Protein AF-A0A9D8PTK0-F1 (afdb_monomer_lite)

Sequence (93 aa):
MTKTLSAVLATLLAFAGVSAPVAAQQAQPLDRIAAVVDEDVILQSELQRAVNNIKSQYAGREHQLPPQGVLERQVLERLVLVKLQVARAESSG

Organism: NCBI:txid83617

Radius of gyration: 29.35 Å; chains: 1; bounding box: 84×21×65 Å

pLDDT: mean 83.84, std 15.26, range [51.25, 97.5]

InterPro domains:
  IPR015391 SurA N-terminal [PF09312] (30-93)
  IPR027304 Trigger factor/SurA domain superfamily [SSF109998] (30-92)
  IPR050280 Outer Membrane Protein Chaperone SurA [PTHR47637] (3-92)

Foldseek 3Di:
DPVVVVVVVVVVVVVPDPPDPPPPPPPDDDWDFPDDAVPDTDTPVNLVVQLVVVVVVCVVVVVPDDPPVVSSVVSVVVVNVVVVVVVVVVVVD

Structure (mmCIF, N/CA/C/O backbone):
data_AF-A0A9D8PTK0-F1
#
_entry.id   AF-A0A9D8PTK0-F1
#
loop_
_atom_site.group_PDB
_atom_site.id
_atom_site.type_symbol
_atom_site.label_atom_id
_atom_site.label_alt_id
_atom_site.label_comp_id
_atom_site.label_asym_id
_atom_site.label_entity_id
_atom_site.label_seq_id
_atom_site.pdbx_PDB_ins_code
_atom_site.Cartn_x
_atom_site.Cartn_y
_atom_site.Cartn_z
_atom_site.occupancy
_atom_site.B_iso_or_equiv
_atom_site.auth_seq_id
_atom_site.auth_comp_id
_atom_site.auth_asym_id
_atom_site.auth_atom_id
_atom_site.pdbx_PDB_model_num
ATOM 1 N N . MET A 1 1 ? 67.711 -0.415 39.207 1.00 51.25 1 MET A N 1
ATOM 2 C CA . MET A 1 1 ? 66.546 -1.309 39.407 1.00 51.25 1 MET A CA 1
ATOM 3 C C . MET A 1 1 ? 65.227 -0.641 38.977 1.00 51.25 1 MET A C 1
ATOM 5 O O . MET A 1 1 ? 64.240 -0.746 39.682 1.00 51.25 1 MET A O 1
ATOM 9 N N . THR A 1 2 ? 65.175 0.042 37.823 1.00 52.59 2 THR A N 1
ATOM 10 C CA . THR A 1 2 ? 63.970 0.782 37.366 1.00 52.59 2 THR A CA 1
ATOM 11 C C . THR A 1 2 ? 63.380 0.258 36.050 1.00 52.59 2 THR A C 1
ATOM 13 O O . THR A 1 2 ? 62.276 0.634 35.680 1.00 52.59 2 THR A O 1
ATOM 16 N N . LYS A 1 3 ? 64.082 -0.647 35.350 1.00 54.56 3 LYS A N 1
ATOM 17 C CA . LYS A 1 3 ? 63.671 -1.200 34.044 1.00 54.56 3 LYS A CA 1
ATOM 18 C C . LYS A 1 3 ? 62.729 -2.409 34.130 1.00 54.56 3 LYS A C 1
ATOM 20 O O . LYS A 1 3 ? 62.026 -2.692 33.169 1.00 54.56 3 LYS A O 1
ATOM 25 N N . THR A 1 4 ? 62.684 -3.103 35.268 1.00 55.06 4 THR A N 1
ATOM 26 C CA . THR A 1 4 ? 61.817 -4.278 35.472 1.00 55.06 4 THR A CA 1
ATOM 27 C C . THR A 1 4 ? 60.359 -3.898 35.743 1.00 55.06 4 THR A C 1
ATOM 29 O O . THR A 1 4 ? 59.469 -4.683 35.441 1.00 55.06 4 THR A O 1
ATOM 32 N N . LEU A 1 5 ? 60.100 -2.681 36.239 1.00 56.19 5 LEU A N 1
ATOM 33 C CA . LEU A 1 5 ? 58.747 -2.199 36.540 1.00 56.19 5 LEU A CA 1
ATOM 34 C C . LEU A 1 5 ? 57.957 -1.855 35.262 1.00 56.19 5 LEU A C 1
ATOM 36 O O . LEU A 1 5 ? 56.804 -2.254 35.127 1.00 56.19 5 LEU A O 1
ATOM 40 N N . SER A 1 6 ? 58.591 -1.187 34.288 1.00 57.41 6 SER A N 1
ATOM 41 C CA . SER A 1 6 ? 57.960 -0.893 32.988 1.00 57.41 6 SER A CA 1
ATOM 42 C C . SER A 1 6 ? 57.661 -2.152 32.178 1.00 57.41 6 SER A C 1
ATOM 44 O O . SER A 1 6 ? 56.668 -2.181 31.456 1.00 57.41 6 SER A O 1
ATOM 46 N N . ALA A 1 7 ? 58.491 -3.193 32.307 1.00 56.72 7 ALA A N 1
ATOM 47 C CA . ALA A 1 7 ? 58.288 -4.447 31.589 1.00 56.72 7 ALA A CA 1
ATOM 48 C C . ALA A 1 7 ? 57.012 -5.164 32.056 1.00 56.72 7 ALA A C 1
ATOM 50 O O . ALA A 1 7 ? 56.249 -5.619 31.218 1.00 56.72 7 ALA A O 1
ATOM 51 N N . VAL A 1 8 ? 56.730 -5.187 33.365 1.00 58.72 8 VAL A N 1
ATOM 52 C CA . VAL A 1 8 ? 55.529 -5.837 33.928 1.00 58.72 8 VAL A CA 1
ATOM 53 C C . VAL A 1 8 ? 54.245 -5.068 33.591 1.00 58.72 8 VAL A C 1
ATOM 55 O O . VAL A 1 8 ? 53.208 -5.681 33.346 1.00 58.72 8 VAL A O 1
ATOM 58 N N . LEU A 1 9 ? 54.310 -3.734 33.514 1.00 57.34 9 LEU A N 1
ATOM 59 C CA . LEU A 1 9 ? 53.162 -2.905 33.133 1.00 57.34 9 LEU A CA 1
ATOM 60 C C . LEU A 1 9 ? 52.781 -3.087 31.652 1.00 57.34 9 LEU A C 1
ATOM 62 O O . LEU A 1 9 ? 51.597 -3.113 31.320 1.00 57.34 9 LEU A O 1
ATOM 66 N N . ALA A 1 10 ? 53.772 -3.267 30.773 1.00 57.53 10 ALA A N 1
ATOM 67 C CA . ALA A 1 10 ? 53.539 -3.508 29.350 1.00 57.53 10 ALA A CA 1
ATOM 68 C C . ALA A 1 10 ? 52.899 -4.883 29.082 1.00 57.53 10 ALA A C 1
ATOM 70 O O . ALA A 1 10 ? 52.020 -4.990 28.228 1.00 57.53 10 ALA A O 1
ATOM 71 N N . THR A 1 11 ? 53.270 -5.925 29.838 1.00 58.62 11 THR A N 1
ATOM 72 C CA . THR A 1 11 ? 52.670 -7.264 29.686 1.00 58.62 11 THR A CA 1
ATOM 73 C C . THR A 1 11 ? 51.231 -7.335 30.197 1.00 58.62 11 THR A C 1
ATOM 75 O O . THR A 1 11 ? 50.447 -8.124 29.677 1.00 58.62 11 THR A O 1
ATOM 78 N N . LEU A 1 12 ? 50.853 -6.504 31.177 1.00 57.22 12 LEU A N 1
ATOM 79 C CA . LEU A 1 12 ? 49.488 -6.481 31.715 1.00 57.22 12 LEU A CA 1
ATOM 80 C C . LEU A 1 12 ? 48.493 -5.796 30.760 1.00 57.22 12 LEU A C 1
ATOM 82 O O . LEU A 1 12 ? 47.344 -6.216 30.655 1.00 57.22 12 LEU A O 1
ATOM 86 N N . LEU A 1 13 ? 48.950 -4.782 30.018 1.00 58.38 13 LEU A N 1
ATOM 87 C CA . LEU A 1 13 ? 48.152 -4.089 28.997 1.00 58.38 13 LEU A CA 1
ATOM 88 C C . LEU A 1 13 ? 47.929 -4.928 27.731 1.00 58.38 13 LEU A C 1
ATOM 90 O O . LEU A 1 13 ? 46.933 -4.730 27.045 1.00 58.38 13 LEU A O 1
ATOM 94 N N . ALA A 1 14 ? 48.803 -5.895 27.442 1.00 56.66 14 ALA A N 1
ATOM 95 C CA . ALA A 1 14 ? 48.648 -6.789 26.292 1.00 56.66 14 ALA A CA 1
ATOM 96 C C . ALA A 1 14 ? 47.579 -7.884 26.497 1.00 56.66 14 ALA A C 1
ATOM 98 O O . ALA A 1 14 ? 47.140 -8.494 25.525 1.00 56.66 14 ALA A O 1
ATOM 99 N N . PHE A 1 15 ? 47.149 -8.138 27.741 1.00 56.44 15 PHE A N 1
ATOM 100 C CA . PHE A 1 15 ? 46.157 -9.174 28.062 1.00 56.44 15 PHE A CA 1
ATOM 101 C C . PHE A 1 15 ? 44.721 -8.632 28.186 1.00 56.44 15 PHE A C 1
ATOM 103 O O . PHE A 1 15 ? 43.765 -9.401 28.279 1.00 56.44 15 PHE A O 1
ATOM 110 N N . ALA A 1 16 ? 44.553 -7.308 28.182 1.00 60.66 16 ALA A N 1
ATOM 111 C CA . ALA A 1 16 ? 43.268 -6.650 28.360 1.00 60.66 16 ALA A CA 1
ATOM 112 C C . ALA A 1 16 ? 42.692 -6.194 27.010 1.00 60.66 16 ALA A C 1
ATOM 114 O O . ALA A 1 16 ? 42.904 -5.068 26.574 1.00 60.66 16 ALA A O 1
ATOM 115 N N . GLY A 1 17 ? 41.899 -7.062 26.382 1.00 63.38 17 GLY A N 1
ATOM 116 C CA . GLY A 1 17 ? 40.833 -6.606 25.488 1.00 63.38 17 GLY A CA 1
ATOM 117 C C . GLY A 1 17 ? 41.074 -6.809 23.997 1.00 63.38 17 GLY A C 1
ATOM 118 O O . GLY A 1 17 ? 41.274 -5.857 23.253 1.00 63.38 17 GLY A O 1
ATOM 119 N N . VAL A 1 18 ? 40.882 -8.044 23.535 1.00 65.62 18 VAL A N 1
ATOM 120 C CA . VAL A 1 18 ? 40.327 -8.281 22.193 1.00 65.62 18 VAL A CA 1
ATOM 121 C C . VAL A 1 18 ? 38.998 -9.011 22.370 1.00 65.62 18 VAL A C 1
ATOM 123 O O . VAL A 1 18 ? 38.857 -10.190 22.069 1.00 65.62 18 VAL A O 1
ATOM 126 N N . SER A 1 19 ? 38.012 -8.298 22.914 1.00 65.25 19 SER A N 1
ATOM 127 C CA . SER A 1 19 ? 36.603 -8.673 22.777 1.00 65.25 19 SER A CA 1
ATOM 128 C C . SER A 1 19 ? 36.046 -7.864 21.615 1.00 65.25 19 SER A C 1
ATOM 130 O O . SER A 1 19 ? 35.518 -6.771 21.803 1.00 65.25 19 SER A O 1
ATOM 132 N N . ALA 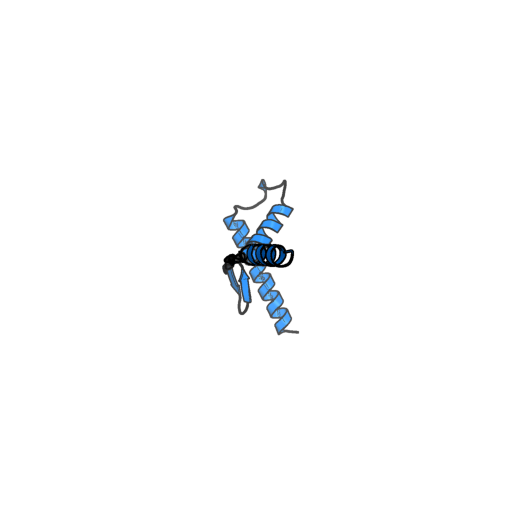A 1 20 ? 36.232 -8.367 20.395 1.00 69.88 20 ALA A N 1
ATOM 133 C CA . ALA A 1 20 ? 35.542 -7.816 19.239 1.00 69.88 20 ALA A CA 1
ATOM 134 C C . ALA A 1 20 ? 34.049 -8.171 19.364 1.00 69.88 20 ALA A C 1
ATOM 136 O O . ALA A 1 20 ? 33.729 -9.353 19.534 1.00 69.88 20 ALA A O 1
ATOM 137 N N . PRO A 1 21 ? 33.122 -7.200 19.309 1.00 70.06 21 PRO A N 1
ATOM 138 C CA . PRO A 1 21 ? 31.708 -7.524 19.248 1.00 70.06 21 PRO A CA 1
ATOM 139 C C . PRO A 1 21 ? 31.451 -8.261 17.932 1.00 70.06 21 PRO A C 1
ATOM 141 O O . PRO A 1 21 ? 31.659 -7.718 16.848 1.00 70.06 21 PRO A O 1
ATOM 144 N N . VAL A 1 22 ? 31.012 -9.517 18.023 1.00 69.50 22 VAL A N 1
ATOM 145 C CA . VAL A 1 22 ? 30.455 -10.234 16.875 1.00 69.50 22 VAL A CA 1
ATOM 146 C C . VAL A 1 22 ? 29.188 -9.482 16.487 1.00 69.50 22 VAL A C 1
ATOM 148 O O . VAL A 1 22 ? 28.199 -9.504 17.220 1.00 69.50 22 VAL A O 1
ATOM 151 N N . ALA A 1 23 ? 29.233 -8.758 15.370 1.00 68.62 23 ALA A N 1
ATOM 152 C CA . ALA A 1 23 ? 28.057 -8.111 14.815 1.00 68.62 23 ALA A CA 1
ATOM 153 C C . ALA A 1 23 ? 27.057 -9.210 14.434 1.00 68.62 23 ALA A C 1
ATOM 155 O O . ALA A 1 23 ? 27.244 -9.927 13.452 1.00 68.62 23 ALA A O 1
ATOM 156 N N . ALA A 1 24 ? 26.019 -9.383 15.254 1.00 68.81 24 ALA A N 1
ATOM 157 C CA . ALA A 1 24 ? 24.892 -10.231 14.919 1.00 68.81 24 ALA A CA 1
ATOM 158 C C . ALA A 1 24 ? 24.233 -9.638 13.669 1.00 68.81 24 ALA A C 1
ATOM 160 O O . ALA A 1 24 ? 23.615 -8.575 13.736 1.00 68.81 24 ALA A O 1
ATOM 161 N N . GLN A 1 25 ? 24.417 -10.300 12.527 1.00 69.69 25 GLN A N 1
ATOM 162 C CA . GLN A 1 25 ? 23.767 -9.929 11.278 1.00 69.69 25 GLN A CA 1
ATOM 163 C C . GLN A 1 25 ? 22.258 -10.063 11.498 1.00 69.69 25 GLN A C 1
ATOM 165 O O . GLN A 1 25 ? 21.730 -11.172 11.596 1.00 69.69 25 GLN A O 1
ATOM 170 N N . GLN A 1 26 ? 21.573 -8.934 11.666 1.00 73.12 26 GLN A N 1
ATOM 171 C CA . GLN A 1 26 ? 20.129 -8.915 11.846 1.00 73.12 26 GLN A CA 1
ATOM 172 C C . GLN A 1 26 ? 19.504 -9.443 10.554 1.00 73.12 26 GLN A C 1
ATOM 174 O O . GLN A 1 26 ? 19.714 -8.879 9.481 1.00 73.12 26 GLN A O 1
ATOM 179 N N . ALA A 1 27 ? 18.797 -10.571 10.641 1.00 73.69 27 ALA A N 1
ATOM 180 C CA . ALA A 1 27 ? 18.111 -11.145 9.496 1.00 73.69 27 ALA A CA 1
ATOM 181 C C . ALA A 1 27 ? 17.042 -10.154 9.021 1.00 73.69 27 ALA A C 1
ATOM 183 O O . ALA A 1 27 ? 16.035 -9.944 9.699 1.00 73.69 27 ALA A O 1
ATOM 184 N N . GLN A 1 28 ? 17.284 -9.524 7.871 1.00 78.25 28 GLN A N 1
ATOM 185 C CA . GLN A 1 28 ? 16.329 -8.606 7.268 1.00 78.25 28 GLN A CA 1
ATOM 186 C C . GLN A 1 28 ? 15.115 -9.424 6.800 1.00 78.25 28 GLN A C 1
ATOM 188 O O . GLN A 1 28 ? 15.287 -10.365 6.018 1.00 78.25 28 GLN A O 1
ATOM 193 N N . PRO A 1 29 ? 13.894 -9.113 7.263 1.00 80.38 29 PRO A N 1
ATOM 194 C CA . PRO A 1 29 ? 12.709 -9.827 6.815 1.00 80.38 29 PRO A CA 1
ATOM 195 C C . PRO A 1 29 ? 12.502 -9.596 5.314 1.00 80.38 29 PRO A C 1
ATOM 197 O O . PRO A 1 29 ? 12.523 -8.457 4.843 1.00 80.38 29 PRO A O 1
ATOM 200 N N . LEU A 1 30 ? 12.304 -10.685 4.568 1.00 88.38 30 LEU A N 1
ATOM 201 C CA . LEU A 1 30 ? 11.988 -10.623 3.145 1.00 88.38 30 LEU A CA 1
ATOM 202 C C . LEU A 1 30 ? 10.536 -10.163 2.969 1.00 88.38 30 LEU A C 1
ATOM 204 O O . LEU A 1 30 ? 9.617 -10.777 3.519 1.00 88.38 30 LEU A O 1
ATOM 208 N N . ASP A 1 31 ? 10.337 -9.086 2.210 1.00 93.00 31 ASP A N 1
ATOM 209 C CA . ASP A 1 31 ? 8.996 -8.593 1.902 1.00 93.00 31 ASP A CA 1
ATOM 210 C C . ASP A 1 31 ? 8.265 -9.574 0.978 1.00 93.00 31 ASP A C 1
ATOM 212 O O . ASP A 1 31 ? 8.857 -10.193 0.09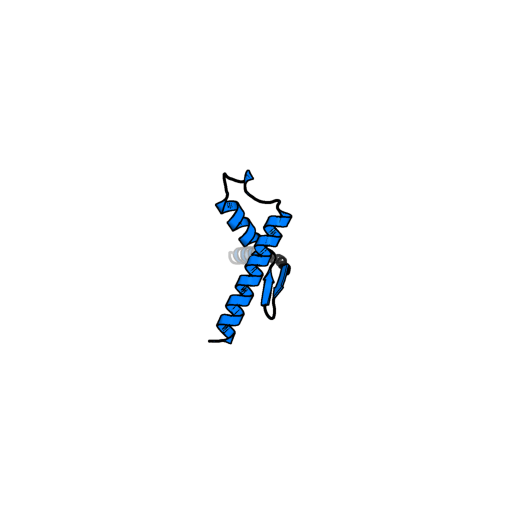2 1.00 93.00 31 ASP A O 1
ATOM 216 N N . ARG A 1 32 ? 6.962 -9.737 1.207 1.00 94.06 32 ARG A N 1
ATOM 217 C CA . ARG A 1 32 ? 6.134 -10.675 0.446 1.00 94.06 32 ARG A CA 1
ATOM 218 C C . ARG A 1 32 ? 5.534 -9.986 -0.769 1.00 94.06 32 ARG A C 1
ATOM 220 O O . ARG A 1 32 ? 5.272 -8.788 -0.749 1.00 94.06 32 ARG A O 1
ATOM 227 N N . ILE A 1 33 ? 5.264 -10.762 -1.811 1.00 95.44 33 ILE A N 1
ATOM 228 C CA . ILE A 1 33 ? 4.546 -10.285 -2.995 1.00 95.44 33 ILE A CA 1
ATOM 229 C C . ILE A 1 33 ? 3.046 -10.371 -2.706 1.00 95.44 33 ILE A C 1
ATOM 231 O O . ILE A 1 33 ? 2.551 -11.434 -2.334 1.00 95.44 33 ILE A O 1
ATOM 235 N N . ALA A 1 34 ? 2.337 -9.255 -2.867 1.00 95.25 34 ALA A N 1
ATOM 236 C CA . ALA A 1 34 ? 0.883 -9.196 -2.751 1.00 95.25 34 ALA A CA 1
ATOM 237 C C . ALA A 1 34 ? 0.197 -9.491 -4.094 1.00 95.25 34 ALA A C 1
ATOM 239 O O . ALA A 1 34 ? -0.821 -10.180 -4.122 1.00 95.25 34 ALA A O 1
ATOM 240 N N . ALA A 1 35 ? 0.755 -8.992 -5.202 1.00 95.75 35 ALA A N 1
ATOM 241 C CA . ALA A 1 35 ? 0.275 -9.264 -6.557 1.00 95.75 35 ALA A CA 1
ATOM 242 C C . ALA A 1 35 ? 1.389 -9.086 -7.601 1.00 95.75 35 ALA A C 1
ATOM 244 O O . ALA A 1 35 ? 2.366 -8.378 -7.362 1.00 95.75 35 ALA A O 1
ATOM 245 N N . VAL A 1 36 ? 1.209 -9.705 -8.768 1.00 96.06 36 VAL A N 1
ATOM 246 C CA . VAL A 1 36 ? 2.055 -9.534 -9.961 1.00 96.06 36 VAL A CA 1
ATOM 247 C C . VAL A 1 36 ? 1.203 -8.875 -11.046 1.00 96.06 36 VAL A C 1
ATOM 249 O O . VAL A 1 36 ? 0.055 -9.281 -11.237 1.00 96.06 36 VAL A O 1
ATOM 252 N N . VAL A 1 37 ? 1.730 -7.843 -11.706 1.00 94.62 37 VAL A N 1
ATOM 253 C CA . VAL A 1 37 ? 1.026 -7.017 -12.699 1.00 94.62 37 VAL A CA 1
ATOM 254 C C . VAL A 1 37 ? 1.923 -6.852 -13.922 1.00 94.62 37 VAL A C 1
ATOM 256 O O . VAL A 1 37 ? 2.866 -6.067 -13.888 1.00 94.62 37 VAL A O 1
ATOM 259 N N . ASP A 1 38 ? 1.623 -7.591 -14.989 1.00 91.69 38 ASP A N 1
ATOM 260 C CA . ASP A 1 38 ? 2.471 -7.710 -16.182 1.00 91.69 38 ASP A CA 1
ATOM 261 C C . ASP A 1 38 ? 3.933 -8.035 -15.817 1.00 91.69 38 ASP A C 1
ATOM 263 O O . ASP A 1 38 ? 4.221 -9.142 -15.358 1.00 91.69 38 ASP A O 1
ATOM 267 N N . GLU A 1 39 ? 4.841 -7.075 -16.000 1.00 91.25 39 GLU A N 1
ATOM 268 C CA . GLU A 1 39 ? 6.283 -7.205 -15.753 1.00 91.25 39 GLU A CA 1
ATOM 269 C C . GLU A 1 39 ? 6.716 -6.647 -14.381 1.00 91.25 39 GLU A C 1
ATOM 271 O O . GLU A 1 39 ? 7.890 -6.730 -14.022 1.00 91.25 39 GLU A O 1
ATOM 27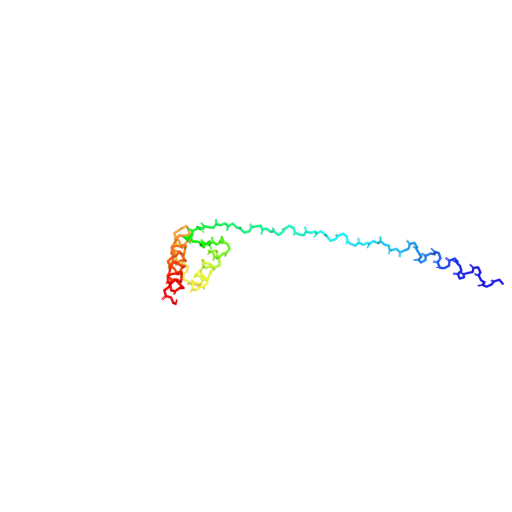6 N N . ASP A 1 40 ? 5.782 -6.106 -13.592 1.00 92.81 40 ASP A N 1
ATOM 277 C CA . ASP A 1 40 ? 6.034 -5.464 -12.297 1.00 92.81 40 ASP A CA 1
ATOM 278 C C . ASP A 1 40 ? 5.319 -6.201 -11.141 1.00 92.81 40 ASP A C 1
ATOM 280 O O . ASP A 1 40 ? 4.407 -7.013 -11.328 1.00 92.81 40 ASP A O 1
ATOM 284 N N . VAL A 1 41 ? 5.731 -5.935 -9.900 1.00 95.75 41 VAL A N 1
ATOM 285 C CA . VAL A 1 41 ? 5.187 -6.550 -8.683 1.00 95.75 41 VAL A CA 1
ATOM 286 C C . VAL A 1 41 ? 4.666 -5.502 -7.703 1.00 95.75 41 VAL A C 1
ATOM 288 O O . VAL A 1 41 ? 5.198 -4.399 -7.575 1.00 95.75 41 VAL A O 1
ATOM 291 N N . ILE A 1 42 ? 3.606 -5.859 -6.977 1.00 96.38 42 ILE A N 1
ATOM 292 C CA . ILE A 1 42 ? 3.093 -5.097 -5.836 1.00 96.38 42 ILE A CA 1
ATOM 293 C C . ILE A 1 42 ? 3.514 -5.830 -4.567 1.00 96.38 42 ILE A C 1
ATOM 295 O O . ILE A 1 42 ? 3.127 -6.979 -4.336 1.00 96.38 42 ILE A O 1
ATOM 299 N N . LEU A 1 43 ? 4.301 -5.157 -3.730 1.00 97.12 43 LEU A N 1
ATOM 300 C CA . LEU A 1 43 ? 4.773 -5.696 -2.457 1.00 97.12 43 LEU A CA 1
ATOM 301 C C . LEU A 1 43 ? 3.702 -5.597 -1.363 1.00 97.12 43 LEU A C 1
ATOM 303 O O . LEU A 1 43 ? 2.872 -4.685 -1.349 1.00 97.12 43 LEU A O 1
ATOM 307 N N . GLN A 1 44 ? 3.760 -6.496 -0.383 1.00 96.19 44 GLN A N 1
ATOM 308 C CA . GLN A 1 44 ? 2.866 -6.480 0.773 1.00 96.19 44 GLN A CA 1
ATOM 309 C C . GLN A 1 44 ? 3.047 -5.202 1.592 1.00 96.19 44 GLN A C 1
ATOM 311 O O . GLN A 1 44 ? 2.056 -4.612 2.030 1.00 96.19 44 GLN A O 1
ATOM 316 N N . SER A 1 45 ? 4.289 -4.740 1.777 1.00 96.12 45 SER A N 1
ATOM 317 C CA . SER A 1 45 ? 4.534 -3.467 2.459 1.00 96.12 45 SER A CA 1
ATOM 318 C C . SER A 1 45 ? 3.923 -2.278 1.713 1.00 96.12 45 SER A C 1
ATOM 320 O O . SER A 1 45 ? 3.452 -1.338 2.349 1.00 96.12 45 SER A O 1
ATOM 322 N N . GLU A 1 46 ? 3.879 -2.315 0.381 1.00 96.38 46 GLU A N 1
ATOM 323 C CA . GLU A 1 46 ? 3.291 -1.260 -0.444 1.00 96.38 46 GLU A CA 1
ATOM 324 C C . GLU A 1 46 ? 1.773 -1.208 -0.302 1.00 96.38 46 GLU A C 1
ATOM 326 O O . GLU A 1 46 ? 1.224 -0.144 0.001 1.00 96.38 46 GLU A O 1
ATOM 331 N N . LEU A 1 47 ? 1.111 -2.363 -0.411 1.00 97.12 47 LEU A N 1
ATOM 332 C CA . LEU A 1 47 ? -0.322 -2.471 -0.159 1.00 97.12 47 LEU A CA 1
ATOM 333 C C . LEU A 1 47 ? -0.664 -1.970 1.249 1.00 97.12 47 LEU A C 1
ATOM 335 O O . LEU A 1 47 ? -1.566 -1.150 1.419 1.00 97.12 47 LEU A O 1
ATOM 339 N N . GLN A 1 48 ? 0.092 -2.404 2.260 1.00 96.56 48 GLN A N 1
ATOM 340 C CA . GLN A 1 48 ? -0.158 -2.004 3.641 1.00 96.56 48 GLN A CA 1
ATOM 341 C C . GLN A 1 48 ? 0.033 -0.497 3.849 1.00 96.56 48 GLN A C 1
ATOM 343 O O . GLN A 1 48 ? -0.778 0.131 4.530 1.00 96.56 48 GLN A O 1
ATOM 348 N N . ARG A 1 49 ? 1.069 0.104 3.245 1.00 97.06 49 ARG A N 1
ATOM 349 C CA . ARG A 1 49 ? 1.271 1.562 3.267 1.00 97.06 49 ARG A CA 1
ATOM 350 C C . ARG A 1 49 ? 0.076 2.288 2.654 1.00 97.06 49 ARG A C 1
ATOM 352 O O . ARG A 1 49 ? -0.443 3.215 3.270 1.00 97.06 49 ARG A O 1
ATOM 359 N N . ALA A 1 50 ? -0.399 1.849 1.490 1.00 96.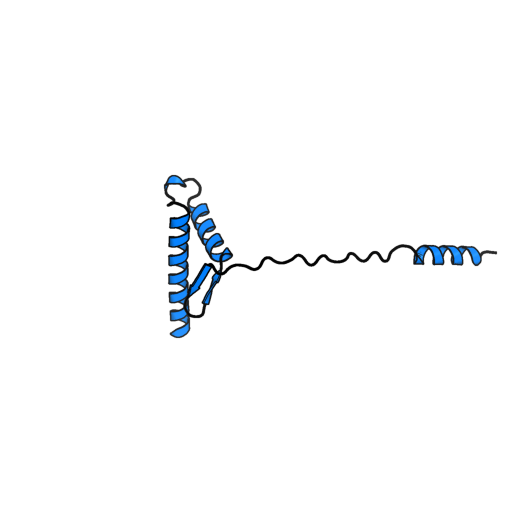19 50 ALA A N 1
ATOM 360 C CA . ALA A 1 50 ? -1.545 2.461 0.821 1.00 96.19 50 ALA A CA 1
ATOM 361 C C . ALA A 1 50 ? -2.833 2.350 1.658 1.00 96.19 50 ALA A C 1
ATOM 363 O O . ALA A 1 50 ? -3.542 3.339 1.842 1.00 96.19 50 ALA A O 1
ATOM 364 N N . VAL A 1 51 ? -3.100 1.178 2.240 1.00 96.69 51 VAL A N 1
ATOM 365 C CA . VAL A 1 51 ? -4.247 0.957 3.135 1.00 96.69 51 VAL A CA 1
ATOM 366 C C . VAL A 1 51 ? -4.164 1.862 4.361 1.00 96.69 51 VAL A C 1
ATOM 368 O O . VAL A 1 51 ? -5.152 2.499 4.724 1.00 96.69 51 VAL A O 1
ATOM 371 N N . ASN A 1 52 ? -2.991 1.960 4.986 1.00 95.88 52 ASN A N 1
ATOM 372 C CA . ASN A 1 52 ? -2.790 2.809 6.158 1.00 95.88 52 ASN A CA 1
ATOM 373 C C . ASN A 1 52 ? -2.967 4.296 5.821 1.00 95.88 52 ASN A C 1
ATOM 375 O O . ASN A 1 52 ? -3.555 5.025 6.615 1.00 95.88 52 ASN A O 1
ATOM 379 N N . ASN A 1 53 ? -2.536 4.729 4.633 1.00 95.38 53 ASN A N 1
ATOM 380 C CA . ASN A 1 53 ? -2.760 6.090 4.147 1.00 95.38 53 ASN A CA 1
ATOM 381 C C . ASN A 1 53 ? -4.246 6.393 3.935 1.00 95.38 53 ASN A C 1
ATOM 383 O O . ASN A 1 53 ? -4.688 7.508 4.198 1.00 95.38 53 ASN A O 1
ATOM 387 N N . ILE A 1 54 ? -5.038 5.431 3.454 1.00 93.50 54 ILE A N 1
ATOM 388 C CA . ILE A 1 54 ? -6.492 5.607 3.375 1.00 93.50 54 ILE A CA 1
ATOM 389 C C . ILE A 1 54 ? -7.071 5.675 4.787 1.00 93.50 54 ILE A C 1
ATOM 391 O O . ILE A 1 54 ? -7.773 6.623 5.110 1.00 93.50 54 ILE A O 1
ATOM 395 N N . LYS A 1 55 ? -6.731 4.734 5.672 1.00 93.94 55 LYS A N 1
ATOM 396 C CA . LYS A 1 55 ? -7.236 4.736 7.053 1.00 93.94 55 LYS A CA 1
ATOM 397 C C . LYS A 1 55 ? -6.935 6.050 7.781 1.00 93.94 55 LYS A C 1
ATOM 399 O O . LYS A 1 55 ? -7.822 6.584 8.438 1.00 93.94 55 LYS A O 1
ATOM 404 N N . SER A 1 56 ? -5.735 6.610 7.617 1.00 93.88 56 SER A N 1
ATOM 405 C CA . SER A 1 56 ? -5.360 7.881 8.246 1.00 93.88 56 SER A CA 1
ATOM 406 C C . SER A 1 56 ? -6.159 9.074 7.710 1.00 93.88 56 SER A C 1
ATOM 408 O O . SER A 1 56 ? -6.543 9.942 8.489 1.00 93.88 56 SER A O 1
ATOM 410 N N . GLN A 1 57 ? -6.502 9.095 6.419 1.00 91.19 57 GLN A N 1
ATOM 411 C CA . GLN A 1 57 ? -7.374 10.126 5.830 1.00 91.19 57 GLN A CA 1
ATOM 412 C C . GLN A 1 57 ? -8.819 10.070 6.353 1.00 91.19 57 GLN A C 1
ATOM 414 O O . GLN A 1 57 ? -9.538 11.071 6.325 1.00 91.19 57 GLN A O 1
ATOM 419 N N . TYR A 1 58 ? -9.246 8.905 6.838 1.00 92.31 58 TYR A N 1
ATOM 420 C CA . TYR A 1 58 ? -10.562 8.680 7.435 1.00 92.31 58 TYR A CA 1
ATOM 421 C C . TYR A 1 58 ? -10.506 8.607 8.968 1.00 92.31 58 TYR A C 1
ATOM 423 O O . TYR A 1 58 ? -11.496 8.222 9.592 1.00 92.31 58 TYR A O 1
ATOM 431 N N . ALA A 1 59 ? -9.394 9.015 9.591 1.00 85.69 59 ALA A N 1
ATOM 432 C CA . ALA A 1 59 ? -9.302 9.129 11.042 1.00 85.69 59 ALA A CA 1
ATOM 433 C C . ALA A 1 59 ? -10.432 10.040 11.567 1.00 85.69 59 ALA A C 1
ATOM 435 O O . ALA A 1 59 ? -10.609 11.167 11.105 1.00 85.69 59 ALA A O 1
ATOM 436 N N . GLY A 1 60 ? -11.251 9.522 12.488 1.00 85.69 60 GLY A N 1
ATOM 437 C CA . GLY A 1 60 ? -12.454 10.202 12.997 1.00 85.69 60 GLY A CA 1
ATOM 438 C C . GLY A 1 60 ? -13.748 9.942 12.207 1.00 85.69 60 GLY A C 1
ATOM 439 O O . GLY A 1 60 ? -14.818 10.356 12.642 1.00 85.69 60 GLY A O 1
ATOM 440 N N . ARG A 1 61 ? -13.685 9.219 11.081 1.00 90.44 61 ARG A N 1
ATOM 441 C CA . ARG A 1 61 ? -14.841 8.732 10.299 1.00 90.44 61 ARG A CA 1
ATOM 442 C C . ARG A 1 61 ? -14.731 7.234 10.006 1.00 90.44 61 ARG A C 1
ATOM 444 O O . ARG A 1 61 ? -15.084 6.774 8.923 1.00 90.44 61 ARG A O 1
ATOM 451 N N . GLU A 1 62 ? -14.269 6.460 10.985 1.00 85.31 62 GLU A N 1
ATOM 452 C CA . GLU A 1 62 ? -14.009 5.024 10.814 1.00 85.31 62 GLU A CA 1
ATOM 453 C C . GLU A 1 62 ? -15.258 4.226 10.415 1.00 85.31 62 GLU A C 1
ATOM 455 O O . GLU A 1 62 ? -15.155 3.266 9.662 1.00 85.31 62 GLU A O 1
ATOM 460 N N . HIS A 1 63 ? -16.450 4.676 10.823 1.00 85.31 63 HIS A N 1
ATOM 461 C CA . HIS A 1 63 ? -17.732 4.073 10.433 1.00 85.31 63 HIS A CA 1
ATOM 462 C C . HIS A 1 63 ? -18.024 4.113 8.921 1.00 85.31 63 HIS A C 1
ATOM 464 O O . HIS A 1 63 ? -18.928 3.420 8.466 1.00 85.31 63 HIS A O 1
ATOM 470 N N . GLN A 1 64 ? -17.303 4.928 8.144 1.00 87.88 64 GLN A N 1
ATOM 471 C CA . GLN A 1 64 ? -17.456 5.002 6.686 1.00 87.88 64 GLN A CA 1
ATOM 472 C C . GLN A 1 64 ? -16.492 4.070 5.946 1.00 87.88 64 GLN A C 1
ATOM 474 O O . GLN A 1 64 ? -16.611 3.909 4.731 1.00 87.88 64 GLN A O 1
ATOM 479 N N . LEU A 1 65 ? -15.526 3.471 6.651 1.00 90.56 65 LEU A N 1
ATOM 480 C CA . LEU A 1 65 ? -14.589 2.547 6.035 1.00 90.56 65 LEU A CA 1
ATOM 481 C C . LEU A 1 65 ? -15.259 1.183 5.826 1.00 90.56 65 LEU A C 1
ATOM 483 O O . LEU A 1 65 ? -15.909 0.663 6.737 1.00 90.56 65 LEU A O 1
ATOM 487 N N . PRO A 1 66 ? -15.087 0.569 4.644 1.00 92.19 66 PRO A N 1
ATOM 488 C CA . PRO A 1 66 ? -15.537 -0.794 4.430 1.00 92.19 66 PRO A CA 1
ATOM 489 C C . PRO A 1 66 ? -14.751 -1.771 5.324 1.00 92.19 66 PRO A C 1
ATOM 491 O O . PRO A 1 66 ? -13.669 -1.436 5.821 1.00 92.19 66 PRO A O 1
ATOM 494 N N . PRO A 1 67 ? -15.251 -3.008 5.508 1.00 94.38 67 PRO A N 1
ATOM 495 C CA . PRO A 1 67 ? -14.533 -4.044 6.244 1.00 94.38 67 PRO A CA 1
ATOM 496 C C . PRO A 1 67 ? -13.107 -4.226 5.715 1.00 94.38 67 PRO A C 1
ATOM 498 O O . PRO A 1 67 ? -12.879 -4.145 4.509 1.00 94.38 67 PRO A O 1
ATOM 501 N N . GLN A 1 68 ? -12.151 -4.523 6.600 1.00 92.06 68 GLN A N 1
ATOM 502 C CA . GLN A 1 68 ? -10.721 -4.529 6.266 1.00 92.06 68 GLN A CA 1
ATOM 503 C C . GLN A 1 68 ? -10.377 -5.345 5.010 1.00 92.06 68 GLN A C 1
ATOM 505 O O . GLN A 1 68 ? -9.675 -4.838 4.144 1.00 92.06 68 GLN A O 1
ATOM 510 N N . GLY A 1 69 ? -10.906 -6.565 4.867 1.00 94.12 69 GLY A N 1
ATOM 511 C CA . GLY A 1 69 ? -10.625 -7.396 3.689 1.00 94.12 69 GLY A CA 1
ATOM 512 C C . GLY A 1 69 ? -11.178 -6.822 2.376 1.00 94.12 69 GLY A C 1
ATOM 513 O O . GLY A 1 69 ? -10.608 -7.054 1.312 1.00 94.12 69 GLY A O 1
ATOM 514 N N . VAL A 1 70 ? -12.264 -6.045 2.441 1.00 95.75 70 VAL A N 1
ATOM 515 C CA . VAL A 1 70 ? -12.816 -5.327 1.282 1.00 95.75 70 VAL A CA 1
ATOM 516 C C . VAL A 1 70 ? -11.965 -4.099 0.978 1.00 95.75 70 VAL A C 1
ATOM 518 O O . VAL A 1 70 ? -11.614 -3.883 -0.177 1.00 95.75 70 VAL A O 1
ATOM 521 N N . LEU A 1 71 ? -11.585 -3.335 2.006 1.00 95.44 71 LEU A N 1
ATOM 522 C CA . LEU A 1 71 ? -10.711 -2.173 1.859 1.00 95.44 71 LEU A CA 1
ATOM 523 C C . LEU A 1 71 ? -9.372 -2.561 1.222 1.00 95.44 71 LEU A C 1
ATOM 525 O O . LEU A 1 71 ? -8.956 -1.951 0.245 1.00 95.44 71 LEU A O 1
ATOM 529 N N . GLU A 1 72 ? -8.710 -3.592 1.748 1.00 96.12 72 GLU A N 1
ATOM 530 C CA . GLU A 1 72 ? -7.432 -4.085 1.224 1.00 96.12 72 GLU A CA 1
ATOM 531 C C . GLU A 1 72 ? -7.552 -4.509 -0.240 1.00 96.12 72 GLU A C 1
ATOM 533 O O . GLU A 1 72 ? -6.715 -4.130 -1.056 1.00 96.12 72 GLU A O 1
ATOM 538 N N . ARG A 1 73 ? -8.629 -5.218 -0.601 1.00 96.56 73 ARG A N 1
ATOM 539 C CA . ARG A 1 73 ? -8.893 -5.604 -1.991 1.00 96.56 73 ARG A CA 1
ATOM 540 C C . ARG A 1 73 ? -9.084 -4.393 -2.903 1.00 96.56 73 ARG A C 1
ATOM 542 O O . ARG A 1 73 ? -8.449 -4.325 -3.947 1.00 96.56 73 ARG A O 1
ATOM 549 N N . GLN A 1 74 ? -9.910 -3.430 -2.501 1.00 96.56 74 GLN A N 1
ATOM 550 C CA . GLN A 1 74 ? -10.167 -2.215 -3.283 1.00 96.56 74 GLN A CA 1
ATOM 551 C C . GLN A 1 74 ? -8.899 -1.379 -3.482 1.00 96.56 74 GLN A C 1
ATOM 553 O O . GLN A 1 74 ? -8.658 -0.838 -4.562 1.00 96.56 74 GLN A O 1
ATOM 558 N N . VAL A 1 75 ? -8.069 -1.275 -2.443 1.00 97.00 75 VAL A N 1
ATOM 559 C CA . VAL A 1 75 ? -6.784 -0.577 -2.530 1.00 97.00 75 VAL A CA 1
ATOM 560 C C . VAL A 1 75 ? -5.834 -1.324 -3.466 1.00 97.00 75 VAL A C 1
ATOM 562 O O . VAL A 1 75 ? -5.201 -0.687 -4.304 1.00 97.00 75 VAL A O 1
ATOM 565 N N . LEU A 1 76 ? -5.769 -2.656 -3.382 1.00 97.50 76 LEU A N 1
ATOM 566 C CA . LEU A 1 76 ? -4.961 -3.466 -4.293 1.00 97.50 76 LEU A CA 1
ATOM 567 C C . LEU A 1 76 ? -5.400 -3.280 -5.752 1.00 97.50 76 LEU A C 1
ATOM 569 O O . LEU A 1 76 ? -4.562 -3.000 -6.601 1.00 97.50 76 LEU A O 1
ATOM 573 N N . GLU A 1 77 ? -6.700 -3.355 -6.040 1.00 97.50 77 GLU A N 1
ATOM 574 C CA . GLU A 1 77 ? -7.256 -3.121 -7.382 1.00 97.50 77 GLU A CA 1
ATOM 575 C C . GLU A 1 77 ? -6.872 -1.737 -7.927 1.00 97.50 77 GLU A C 1
ATOM 577 O O . GLU A 1 77 ? -6.466 -1.603 -9.083 1.00 97.50 77 GLU A O 1
ATOM 582 N N . ARG A 1 78 ? -6.934 -0.698 -7.084 1.00 96.44 78 ARG A N 1
ATOM 583 C CA . ARG A 1 78 ? -6.479 0.650 -7.448 1.00 96.44 78 ARG A CA 1
ATOM 584 C C . ARG A 1 78 ? -4.985 0.670 -7.781 1.00 96.44 78 ARG A C 1
ATOM 586 O O . ARG A 1 78 ? -4.626 1.279 -8.785 1.00 96.44 78 ARG A O 1
ATOM 593 N N . LEU A 1 79 ? -4.134 0.028 -6.976 1.00 96.69 79 LEU A N 1
ATOM 594 C CA . LEU A 1 79 ? -2.688 -0.040 -7.228 1.00 96.69 79 LEU A CA 1
ATOM 595 C C . LEU A 1 79 ? -2.373 -0.748 -8.551 1.00 96.69 79 LEU A C 1
ATOM 597 O O . LEU A 1 79 ? -1.570 -0.241 -9.330 1.00 96.69 79 LEU A O 1
ATOM 601 N N . VAL A 1 80 ? -3.052 -1.863 -8.840 1.00 96.94 80 VAL A N 1
ATOM 602 C CA . VAL A 1 80 ? -2.928 -2.588 -10.116 1.00 96.94 80 VAL A CA 1
ATOM 603 C C . VAL A 1 80 ? -3.268 -1.672 -11.29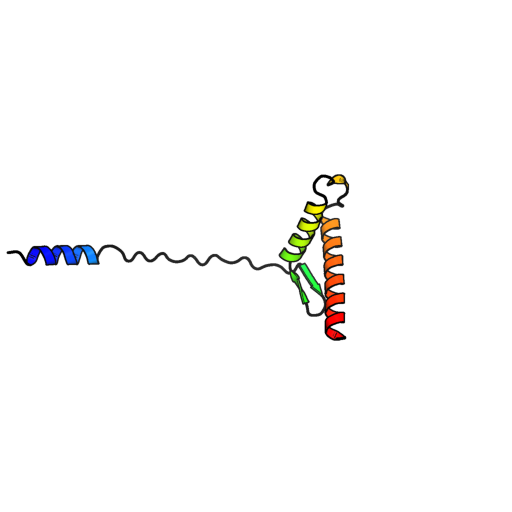1 1.00 96.94 80 VAL A C 1
ATOM 605 O O . VAL A 1 80 ? -2.476 -1.544 -12.220 1.00 96.94 80 VAL A O 1
ATOM 608 N N . LEU A 1 81 ? -4.414 -0.985 -11.238 1.00 96.88 81 LEU A N 1
ATOM 609 C CA . LEU A 1 81 ? -4.834 -0.076 -12.308 1.00 96.88 81 LEU A CA 1
ATOM 610 C C . LEU A 1 81 ? -3.828 1.053 -12.542 1.00 96.88 81 LEU A C 1
ATOM 612 O O . LEU A 1 81 ? -3.545 1.385 -13.691 1.00 96.88 81 LEU A O 1
ATOM 616 N N . VAL A 1 82 ? -3.286 1.635 -11.470 1.00 95.56 82 VAL A N 1
ATOM 617 C CA . VAL A 1 82 ? -2.271 2.691 -11.573 1.00 95.56 82 VAL A CA 1
ATOM 618 C C . VAL A 1 82 ? -0.995 2.150 -12.217 1.00 95.56 82 VAL A C 1
ATOM 620 O O . VAL A 1 82 ? -0.492 2.779 -13.143 1.00 95.56 82 VAL A O 1
ATOM 623 N N . LYS A 1 83 ? -0.506 0.972 -11.803 1.00 94.38 83 LYS A N 1
ATOM 624 C CA . LYS A 1 83 ? 0.681 0.352 -12.417 1.00 94.38 83 LYS A CA 1
ATOM 625 C C . LYS A 1 83 ? 0.484 0.087 -13.909 1.00 94.38 83 LYS A C 1
ATOM 627 O O . LYS A 1 83 ? 1.332 0.479 -14.700 1.00 94.38 83 LYS A O 1
ATOM 632 N N . LEU A 1 84 ? -0.663 -0.464 -14.308 1.00 94.94 84 LEU A N 1
ATOM 633 C CA . LEU A 1 84 ? -0.984 -0.687 -15.725 1.00 94.94 84 LEU A CA 1
ATOM 634 C C . LEU A 1 84 ? -1.004 0.616 -16.539 1.00 94.94 84 LEU A C 1
ATOM 636 O O . LEU A 1 84 ? -0.578 0.648 -17.693 1.00 94.94 84 LEU A O 1
ATOM 640 N N . GLN A 1 85 ? -1.513 1.702 -15.953 1.00 94.44 85 GLN A N 1
ATOM 641 C CA . GLN A 1 85 ? -1.544 3.011 -16.608 1.00 94.44 85 GLN A CA 1
ATOM 642 C C . GLN A 1 85 ? -0.144 3.602 -16.773 1.00 94.44 85 GLN A C 1
ATOM 644 O O . GLN A 1 85 ? 0.153 4.142 -17.836 1.00 94.44 85 GLN A O 1
ATOM 649 N N . VAL A 1 86 ? 0.705 3.479 -15.750 1.00 94.44 86 VAL A N 1
ATOM 650 C CA . VAL A 1 86 ? 2.104 3.921 -15.807 1.00 94.44 86 VAL A CA 1
ATOM 651 C C . VAL A 1 86 ? 2.872 3.109 -16.845 1.00 94.44 86 VAL A C 1
ATOM 653 O O . VAL A 1 86 ? 3.459 3.705 -17.739 1.00 94.44 86 VAL A O 1
ATOM 656 N N . ALA A 1 87 ? 2.769 1.778 -16.817 1.00 91.69 87 ALA A N 1
ATOM 657 C CA . ALA A 1 87 ? 3.432 0.904 -17.785 1.00 91.69 87 ALA A CA 1
ATOM 658 C C . ALA A 1 87 ? 3.034 1.237 -19.232 1.00 91.69 87 ALA A C 1
ATOM 660 O O . ALA A 1 87 ? 3.882 1.343 -20.114 1.00 91.69 87 ALA A O 1
ATOM 661 N N . ARG A 1 88 ? 1.742 1.493 -19.485 1.00 92.88 88 ARG A N 1
ATOM 662 C CA . ARG A 1 88 ? 1.272 1.941 -20.805 1.00 92.88 88 ARG A CA 1
ATOM 663 C C . ARG A 1 88 ? 1.837 3.307 -21.199 1.00 92.88 88 ARG A C 1
ATOM 665 O O . ARG A 1 88 ? 2.106 3.533 -22.380 1.00 92.88 88 ARG A O 1
ATOM 672 N N . ALA A 1 89 ? 1.940 4.237 -20.252 1.00 93.94 89 ALA A N 1
ATOM 673 C CA . ALA A 1 89 ? 2.502 5.556 -20.514 1.00 93.94 89 ALA A CA 1
ATOM 674 C C . ALA A 1 89 ? 3.994 5.459 -20.863 1.00 93.94 89 ALA A C 1
ATOM 676 O O . ALA A 1 89 ? 4.425 6.092 -21.820 1.00 93.94 89 ALA A O 1
A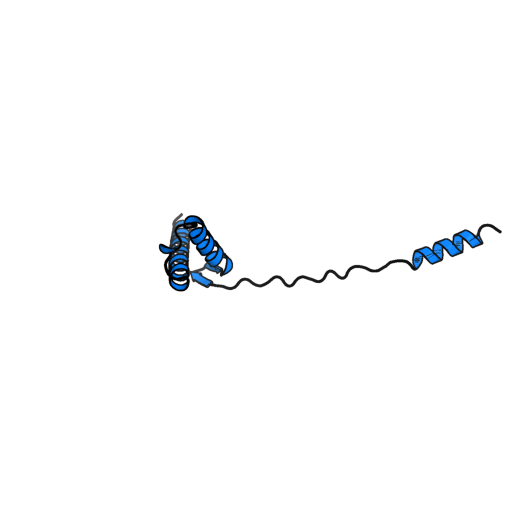TOM 677 N N . GLU A 1 90 ? 4.746 4.618 -20.151 1.00 91.88 90 GLU A N 1
ATOM 678 C CA . GLU A 1 90 ? 6.158 4.334 -20.429 1.00 91.88 90 GLU A CA 1
ATOM 679 C C . GLU A 1 90 ? 6.351 3.626 -21.776 1.00 91.88 90 GLU A C 1
ATOM 681 O O . GLU A 1 90 ? 7.284 3.945 -22.505 1.00 91.88 90 GLU A O 1
ATOM 686 N N . SER A 1 91 ? 5.447 2.715 -22.154 1.00 88.81 91 SER A N 1
ATOM 687 C CA . SER A 1 91 ? 5.543 1.981 -23.423 1.00 88.81 91 SER A CA 1
ATOM 688 C C . SER A 1 91 ? 5.160 2.803 -24.659 1.00 88.81 91 SER A C 1
ATOM 690 O O . SER A 1 91 ? 5.433 2.377 -25.778 1.00 88.81 91 SER A O 1
ATOM 692 N N . SER A 1 92 ? 4.433 3.910 -24.482 1.00 83.56 92 SER A N 1
ATOM 693 C CA . SER A 1 92 ? 3.889 4.726 -25.582 1.00 83.56 92 SER A CA 1
ATOM 694 C C . SER A 1 92 ? 4.613 6.070 -25.756 1.00 83.56 92 SER A C 1
ATOM 696 O O . SER A 1 92 ? 4.183 6.870 -26.590 1.00 83.56 92 SER A O 1
ATOM 698 N N . GLY A 1 93 ? 5.635 6.335 -24.934 1.00 70.19 93 GLY A N 1
ATOM 699 C CA . GLY A 1 93 ? 6.418 7.576 -24.901 1.00 70.19 93 GLY A CA 1
ATOM 700 C C . GLY A 1 93 ? 7.710 7.531 -25.703 1.00 70.19 93 GLY A C 1
ATOM 701 O O . GLY A 1 93 ? 8.180 6.422 -26.038 1.00 70.19 93 GLY A O 1
#

Secondary structure (DSSP, 8-state):
--HHHHHHHHHHHTSS-----------PPPPPEEEEETTEEEEHHHHHHHHHHHHHHTTT-GGGSPPHHHHHHHHHHHHHHHHHHHHHHHHT-